Protein AF-A0A172TV50-F1 (afdb_monomer)

Mean predicted aligned error: 11.44 Å

Foldseek 3Di:
DDDDDPDDPPFVWDWDWAWDAFPNWIWIWIWTDGPDFKIKIATPDIPDDPVRDDDRIKIWGDDDQAIDIPDPPRVRRNRRVVRRCCVVPVDDDDDPPPPPPDD

Structure (mmCIF, N/CA/C/O backbone):
data_AF-A0A172TV50-F1
#
_entry.id   AF-A0A172TV50-F1
#
loop_
_atom_site.group_PDB
_atom_site.id
_atom_site.type_symbol
_atom_site.label_atom_id
_atom_site.label_alt_id
_atom_site.label_comp_id
_atom_site.label_asym_id
_atom_site.label_entity_id
_atom_site.label_seq_id
_atom_site.pdbx_PDB_ins_code
_atom_site.Cartn_x
_atom_site.Cartn_y
_atom_site.Cartn_z
_atom_site.occupancy
_atom_site.B_iso_or_equiv
_atom_site.auth_seq_id
_atom_site.auth_comp_id
_atom_site.auth_asym_id
_atom_site.auth_atom_id
_atom_site.pdbx_PDB_model_num
ATOM 1 N N . MET A 1 1 ? 5.697 -32.860 30.039 1.00 53.38 1 MET A N 1
ATOM 2 C CA . MET A 1 1 ? 5.286 -32.747 28.624 1.00 53.38 1 MET A CA 1
ATOM 3 C C . MET A 1 1 ? 4.473 -31.470 28.505 1.00 53.38 1 MET A C 1
ATOM 5 O O . MET A 1 1 ? 3.404 -31.405 29.093 1.00 53.38 1 MET A O 1
ATOM 9 N N . GLY A 1 2 ? 5.052 -30.416 27.927 1.00 48.47 2 GLY A N 1
ATOM 10 C CA . GLY A 1 2 ? 4.427 -29.092 27.871 1.00 48.47 2 GLY A CA 1
ATOM 11 C C . GLY A 1 2 ? 3.533 -28.970 26.644 1.00 48.47 2 GLY A C 1
ATOM 12 O O . GLY A 1 2 ? 4.006 -29.134 25.524 1.00 48.47 2 GLY A O 1
ATOM 13 N N . THR A 1 3 ? 2.249 -28.706 26.856 1.00 56.25 3 THR A N 1
ATOM 14 C CA . THR A 1 3 ? 1.295 -28.412 25.785 1.00 56.25 3 THR A CA 1
ATOM 15 C C . THR A 1 3 ? 1.551 -26.993 25.286 1.00 56.25 3 THR A C 1
ATOM 17 O O . THR A 1 3 ? 1.348 -26.034 26.028 1.00 56.25 3 THR A O 1
ATOM 20 N N . ILE A 1 4 ? 2.006 -26.845 24.040 1.00 57.72 4 ILE A N 1
ATOM 21 C CA . ILE A 1 4 ? 2.053 -25.537 23.380 1.00 57.72 4 ILE A CA 1
ATOM 22 C C . ILE A 1 4 ? 0.623 -25.188 22.972 1.00 57.72 4 ILE A C 1
ATOM 24 O O . ILE A 1 4 ? 0.056 -25.805 22.072 1.00 57.72 4 ILE A O 1
ATOM 28 N N . ILE A 1 5 ? 0.031 -24.209 23.653 1.00 56.66 5 ILE A N 1
ATOM 29 C CA . ILE A 1 5 ? -1.222 -23.594 23.219 1.00 56.66 5 ILE A CA 1
ATOM 30 C C . ILE A 1 5 ? -0.844 -22.598 22.122 1.00 56.66 5 ILE A C 1
ATOM 32 O O . ILE A 1 5 ? -0.314 -21.524 22.399 1.00 56.66 5 ILE A O 1
ATOM 36 N N . VAL A 1 6 ? -1.053 -22.982 20.863 1.00 53.31 6 VAL A N 1
ATOM 37 C CA . VAL A 1 6 ? -0.945 -22.060 19.729 1.00 53.31 6 VAL A CA 1
ATOM 38 C C . VAL A 1 6 ? -2.200 -21.192 19.743 1.00 53.31 6 VAL A C 1
ATOM 40 O O . VAL A 1 6 ? -3.249 -21.580 19.234 1.00 53.31 6 VAL A O 1
ATOM 43 N N . SER A 1 7 ? -2.110 -20.036 20.393 1.00 54.00 7 SER A N 1
ATOM 44 C CA . SER A 1 7 ? -3.162 -19.023 20.398 1.00 54.00 7 SER A CA 1
ATOM 45 C C . SER A 1 7 ? -3.244 -18.387 19.009 1.00 54.00 7 SER A C 1
ATOM 47 O O . SER A 1 7 ? -2.492 -17.465 18.700 1.00 54.00 7 SER A O 1
ATOM 49 N N . TYR A 1 8 ? -4.128 -18.879 18.144 1.00 52.56 8 TYR A N 1
ATOM 50 C CA . TYR A 1 8 ? -4.488 -18.159 16.927 1.00 52.56 8 TYR A CA 1
ATOM 51 C C . TYR A 1 8 ? -5.516 -17.092 17.316 1.00 52.56 8 TYR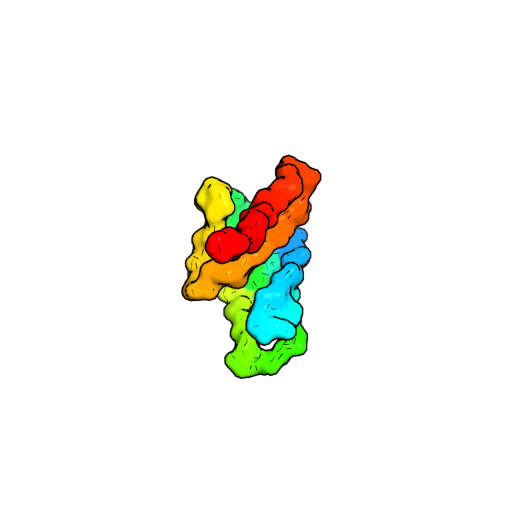 A C 1
ATOM 53 O O . TYR A 1 8 ? -6.691 -17.371 17.542 1.00 52.56 8 TYR A O 1
ATOM 61 N N . SER A 1 9 ? -5.064 -15.848 17.468 1.00 48.09 9 SER A N 1
ATOM 62 C CA . SER A 1 9 ? -5.986 -14.721 17.571 1.00 48.09 9 SER A CA 1
ATOM 63 C C . SER A 1 9 ? -6.719 -14.619 16.240 1.00 48.09 9 SER A C 1
ATOM 65 O O . SER A 1 9 ? -6.123 -14.218 15.240 1.00 48.09 9 SER A O 1
ATOM 67 N N . VAL A 1 10 ? -7.999 -14.997 16.217 1.00 52.78 10 VAL A N 1
ATOM 68 C CA . VAL A 1 10 ? -8.908 -14.716 15.099 1.00 52.78 10 VAL A CA 1
ATOM 69 C C . VAL A 1 10 ? -9.188 -13.214 15.120 1.00 52.78 10 VAL A C 1
ATOM 71 O O . VAL A 1 10 ? -10.248 -12.747 15.526 1.00 52.78 10 VAL A O 1
ATOM 74 N N . ASN A 1 11 ? -8.178 -12.422 14.772 1.00 53.56 11 ASN A N 1
ATOM 75 C CA . ASN A 1 11 ? -8.395 -11.032 14.433 1.00 53.56 11 ASN A CA 1
ATOM 76 C C . ASN A 1 11 ? -9.219 -11.084 13.152 1.00 53.56 11 ASN A C 1
ATOM 78 O O . ASN A 1 11 ? -8.765 -11.658 12.166 1.00 53.56 11 ASN A O 1
ATOM 82 N N . ALA A 1 12 ? -10.440 -10.557 13.180 1.00 56.34 12 ALA A N 1
ATOM 83 C CA . ALA A 1 12 ? -11.241 -10.353 11.983 1.00 56.34 12 ALA A CA 1
ATOM 84 C C . ALA A 1 12 ? -10.544 -9.294 11.111 1.00 56.34 12 ALA A C 1
ATOM 86 O O . ALA A 1 12 ? -10.932 -8.128 11.099 1.00 56.34 12 ALA A O 1
ATOM 87 N N . SER A 1 13 ? -9.436 -9.671 10.473 1.00 63.25 13 SER A N 1
ATOM 88 C CA . SER A 1 13 ? -8.715 -8.845 9.523 1.00 63.25 13 SER A CA 1
ATOM 89 C C . SER A 1 13 ? -9.454 -8.921 8.201 1.00 63.25 13 SER A C 1
ATOM 91 O O . SER A 1 13 ? -9.695 -10.001 7.663 1.00 63.25 13 SER A O 1
ATOM 93 N N . MET A 1 14 ? -9.876 -7.763 7.710 1.00 77.75 14 MET A N 1
ATOM 94 C CA . MET A 1 14 ? -10.450 -7.666 6.378 1.00 77.75 14 MET A CA 1
ATOM 95 C C . MET A 1 14 ? -9.294 -7.648 5.382 1.00 77.75 14 MET A C 1
ATOM 97 O O . MET A 1 14 ? -8.456 -6.747 5.444 1.00 77.75 14 MET A O 1
ATOM 101 N N . GLU A 1 15 ? -9.266 -8.635 4.492 1.00 83.56 15 GLU A N 1
ATOM 102 C CA . GLU A 1 15 ? -8.291 -8.725 3.408 1.00 83.56 15 GLU A CA 1
ATOM 103 C C . GLU A 1 15 ? -8.831 -8.005 2.165 1.00 83.56 15 GLU A C 1
ATOM 105 O O . GLU A 1 15 ? -9.970 -8.225 1.742 1.00 83.56 15 GLU A O 1
ATOM 110 N N . ILE A 1 16 ? -8.034 -7.101 1.598 1.00 87.50 16 ILE A N 1
ATOM 111 C CA . ILE A 1 16 ? -8.448 -6.191 0.529 1.00 87.50 16 ILE A CA 1
ATOM 112 C C . ILE A 1 16 ? -7.437 -6.265 -0.612 1.00 87.50 16 ILE A C 1
ATOM 114 O O . ILE A 1 16 ? -6.262 -5.959 -0.437 1.00 87.50 16 ILE A O 1
ATOM 118 N N . SER A 1 17 ? -7.888 -6.654 -1.802 1.00 88.81 17 SER A N 1
ATOM 119 C CA . SER A 1 17 ? -7.025 -6.734 -2.986 1.00 88.81 17 SER A CA 1
ATOM 120 C C . SER A 1 17 ? -6.915 -5.384 -3.692 1.00 88.81 17 SER A C 1
ATOM 122 O O . SER A 1 17 ? -7.822 -5.001 -4.427 1.00 88.81 17 SER A O 1
ATOM 124 N N . ALA A 1 18 ? -5.794 -4.688 -3.529 1.00 87.81 18 ALA A N 1
ATOM 125 C CA . ALA A 1 18 ? -5.520 -3.415 -4.184 1.00 87.81 18 ALA A CA 1
ATOM 126 C C . ALA A 1 18 ? -4.584 -3.595 -5.388 1.00 87.81 18 ALA A C 1
ATOM 128 O O . ALA A 1 18 ? -3.583 -4.305 -5.316 1.00 87.81 18 ALA A O 1
ATOM 129 N N . VAL A 1 19 ? -4.882 -2.922 -6.498 1.00 89.94 19 VAL A N 1
ATOM 130 C CA . VAL A 1 19 ? -4.018 -2.901 -7.687 1.00 89.94 19 VAL A CA 1
ATOM 131 C C . VAL A 1 19 ? -3.674 -1.454 -7.996 1.00 89.94 19 VAL A C 1
ATOM 133 O O . VAL A 1 19 ? -4.575 -0.638 -8.164 1.00 89.94 19 VAL A O 1
ATOM 136 N N . VAL A 1 20 ? -2.381 -1.149 -8.056 1.00 87.38 20 VAL A N 1
ATOM 137 C CA . VAL A 1 20 ? -1.855 0.215 -8.216 1.00 87.38 20 VAL A CA 1
ATOM 138 C C . VAL A 1 20 ? -0.820 0.268 -9.330 1.00 87.38 20 VAL A C 1
ATOM 140 O O . VAL A 1 20 ? -0.203 -0.749 -9.671 1.00 87.38 20 VAL A O 1
ATOM 143 N N . MET A 1 21 ? -0.639 1.443 -9.929 1.00 86.38 21 MET A N 1
ATOM 144 C CA . MET A 1 21 ? 0.329 1.634 -11.002 1.00 86.38 21 MET A CA 1
ATOM 145 C C . MET A 1 21 ? 1.641 2.136 -10.403 1.00 86.38 21 MET A C 1
ATOM 147 O O . MET A 1 21 ? 1.716 3.224 -9.849 1.00 86.38 21 MET A O 1
ATOM 151 N N . TYR A 1 22 ? 2.716 1.361 -10.541 1.00 84.56 22 TYR A N 1
ATOM 152 C CA . TYR A 1 22 ? 4.029 1.738 -10.029 1.00 84.56 22 TYR A CA 1
ATOM 153 C C . TYR A 1 22 ? 5.078 1.738 -11.134 1.00 84.56 22 TYR A C 1
ATOM 155 O O . TYR A 1 22 ? 5.395 0.694 -11.716 1.00 84.56 22 TYR A O 1
ATOM 163 N N . LYS A 1 23 ? 5.635 2.923 -11.418 1.00 85.56 23 LYS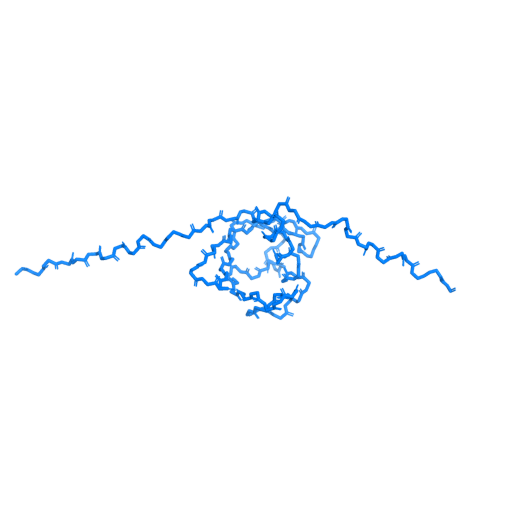 A N 1
ATOM 164 C CA . LYS A 1 23 ? 6.663 3.131 -12.455 1.00 85.56 23 LYS A CA 1
ATOM 165 C C . LYS A 1 23 ? 6.273 2.532 -13.820 1.00 85.56 23 LYS A C 1
ATOM 167 O O . LYS A 1 23 ? 7.102 1.944 -14.510 1.00 85.56 23 LYS A O 1
ATOM 172 N N . GLY A 1 24 ? 5.001 2.668 -14.198 1.00 86.12 24 GLY A N 1
ATOM 173 C CA . GLY A 1 24 ? 4.477 2.192 -15.484 1.00 86.12 24 GLY A CA 1
ATOM 174 C C . GLY A 1 24 ? 4.136 0.699 -15.549 1.00 86.12 24 GLY A C 1
ATOM 175 O O . GLY A 1 24 ? 3.880 0.195 -16.639 1.00 86.12 24 GLY A O 1
ATOM 176 N N . ALA A 1 25 ? 4.116 -0.013 -14.418 1.00 89.56 25 ALA A N 1
ATOM 177 C CA . ALA A 1 25 ? 3.6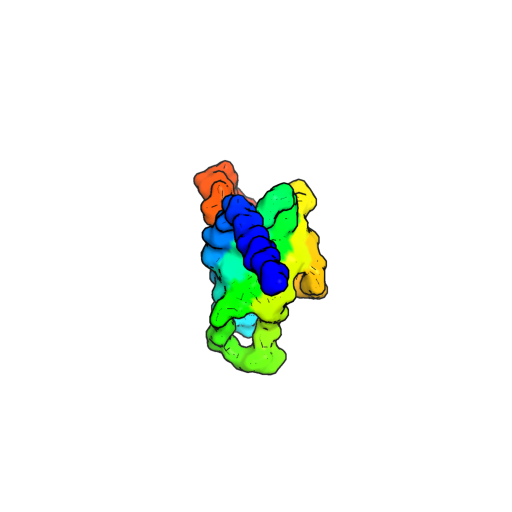56 -1.398 -14.351 1.00 89.56 25 ALA A CA 1
ATOM 178 C C . ALA A 1 25 ? 2.695 -1.632 -13.179 1.00 89.56 25 ALA A C 1
ATOM 180 O O . ALA A 1 2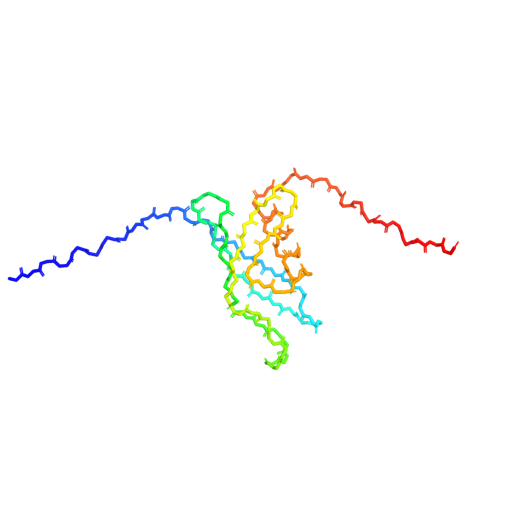5 ? 2.745 -0.940 -12.164 1.00 89.56 25 ALA A O 1
ATOM 181 N N . LEU A 1 26 ? 1.831 -2.640 -13.314 1.00 89.50 26 LEU A N 1
ATOM 182 C CA . LEU A 1 26 ? 0.851 -2.983 -12.285 1.00 89.50 26 LEU A CA 1
ATOM 183 C C . LEU A 1 26 ? 1.514 -3.695 -11.105 1.00 89.50 26 LEU A C 1
ATOM 185 O O . LEU A 1 26 ? 2.211 -4.700 -11.283 1.00 89.50 26 LEU A O 1
ATOM 189 N N . ALA A 1 27 ? 1.242 -3.193 -9.907 1.00 90.44 27 ALA A N 1
ATOM 190 C CA . ALA A 1 27 ? 1.609 -3.797 -8.640 1.00 90.44 27 ALA A CA 1
ATOM 191 C C . ALA A 1 27 ? 0.344 -4.246 -7.902 1.00 90.44 27 ALA A C 1
ATOM 193 O O . ALA A 1 27 ? -0.588 -3.470 -7.695 1.00 90.44 27 ALA A O 1
ATOM 194 N N . TYR A 1 28 ? 0.316 -5.519 -7.533 1.00 91.69 28 TYR A N 1
ATOM 195 C CA . TYR A 1 28 ? -0.800 -6.173 -6.869 1.00 91.69 28 TYR A CA 1
ATOM 196 C C . TYR A 1 28 ? -0.470 -6.311 -5.395 1.00 91.69 28 TYR A C 1
ATOM 198 O O . TYR A 1 28 ? 0.514 -6.955 -5.028 1.00 91.69 28 TYR A O 1
ATOM 206 N N . TYR A 1 29 ? -1.313 -5.722 -4.564 1.00 91.00 29 TYR A N 1
ATOM 207 C CA . TYR A 1 29 ? -1.181 -5.711 -3.124 1.00 91.00 29 TYR A CA 1
ATOM 208 C C . TYR A 1 29 ? -2.376 -6.385 -2.470 1.00 91.00 29 TYR A C 1
ATOM 210 O O . TYR A 1 29 ? -3.522 -6.199 -2.871 1.00 91.00 29 TYR A O 1
ATOM 218 N N . ILE A 1 30 ? -2.096 -7.133 -1.416 1.00 90.56 30 ILE A N 1
ATOM 219 C CA . ILE A 1 30 ? -3.091 -7.579 -0.455 1.00 90.56 30 ILE A CA 1
ATOM 220 C C . ILE A 1 30 ? -2.940 -6.710 0.781 1.00 90.56 30 ILE A C 1
ATOM 222 O O . ILE A 1 30 ? -1.853 -6.615 1.346 1.00 90.56 30 ILE A O 1
ATOM 226 N N . VAL A 1 31 ? -4.012 -6.023 1.155 1.00 88.81 31 VAL A N 1
ATOM 227 C CA . VAL A 1 31 ? -4.050 -5.121 2.297 1.00 88.81 31 VAL A CA 1
ATOM 228 C C . VAL A 1 31 ? -4.876 -5.748 3.402 1.00 88.81 31 VAL A C 1
ATOM 230 O O . VAL A 1 31 ? -6.089 -5.887 3.283 1.00 88.81 31 VAL A O 1
ATOM 233 N N . ASP A 1 32 ? -4.211 -6.075 4.497 1.00 88.75 32 ASP A N 1
ATOM 234 C CA . ASP A 1 32 ? -4.835 -6.507 5.732 1.00 88.75 32 ASP A CA 1
ATOM 235 C C . ASP A 1 32 ? -5.186 -5.290 6.580 1.00 88.75 32 ASP A C 1
ATOM 237 O O . ASP A 1 32 ? -4.314 -4.562 7.076 1.00 88.75 32 ASP A O 1
ATOM 241 N N . LYS A 1 33 ? -6.486 -5.075 6.779 1.00 83.31 33 LYS A N 1
ATOM 242 C CA . LYS A 1 33 ? -6.978 -4.115 7.761 1.00 83.31 33 LYS A CA 1
ATOM 243 C C . LYS A 1 33 ? -6.979 -4.768 9.139 1.00 83.31 33 LYS A C 1
ATOM 245 O O . LYS A 1 33 ? -7.777 -5.667 9.406 1.00 83.31 33 LYS A O 1
ATOM 250 N N . GLY A 1 34 ? -6.089 -4.309 10.017 1.00 78.75 34 GLY A N 1
ATOM 251 C CA . GLY A 1 34 ? -6.053 -4.740 11.413 1.00 78.75 34 GLY A CA 1
ATOM 252 C C . GLY A 1 34 ? -7.132 -4.071 12.271 1.00 78.75 34 GLY A C 1
ATOM 253 O O . GLY A 1 34 ? -7.964 -3.299 11.796 1.00 78.75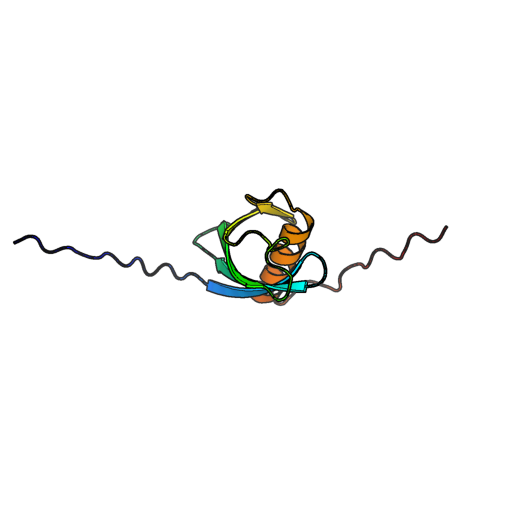 34 GLY A O 1
ATOM 254 N N . SER A 1 35 ? -7.095 -4.325 13.580 1.00 68.06 35 SER A N 1
ATOM 255 C CA . SER A 1 35 ? -7.913 -3.592 14.549 1.00 68.06 35 SER A CA 1
ATOM 256 C C . SER A 1 35 ? -7.451 -2.128 14.641 1.00 68.06 35 SER A C 1
ATOM 258 O O . SER A 1 35 ? -6.342 -1.865 15.109 1.00 68.06 35 SER A O 1
ATOM 260 N N . GLY A 1 36 ? -8.291 -1.180 14.211 1.00 74.44 36 GLY A N 1
ATOM 261 C CA . GLY A 1 36 ? -8.027 0.264 14.278 1.00 74.44 36 GLY A CA 1
ATOM 262 C C . GLY A 1 36 ? -7.797 0.917 12.909 1.00 74.44 36 GLY A C 1
ATOM 263 O O . GLY A 1 36 ? -8.500 0.610 11.949 1.00 74.44 36 GLY A O 1
ATOM 264 N N . GLN A 1 37 ? -6.836 1.845 12.842 1.00 79.38 37 GLN A N 1
ATOM 265 C CA . GLN A 1 37 ? -6.461 2.598 11.630 1.00 79.38 37 GLN A CA 1
ATOM 266 C C . GLN A 1 37 ? -5.199 2.049 10.946 1.00 79.38 37 GLN A C 1
ATOM 268 O O . GLN A 1 37 ? -4.693 2.680 10.026 1.00 79.38 37 GLN A O 1
ATOM 273 N N . LEU A 1 38 ? -4.669 0.907 11.400 1.00 85.25 38 LEU A N 1
ATOM 274 C CA . LEU A 1 38 ? -3.457 0.305 10.847 1.00 85.25 38 LEU A CA 1
ATOM 275 C C . LEU A 1 38 ? -3.789 -0.660 9.705 1.00 85.25 38 LEU A C 1
ATOM 277 O O . LEU A 1 38 ? -4.510 -1.644 9.892 1.00 85.25 38 LEU A O 1
ATOM 281 N N . TYR A 1 39 ? -3.173 -0.408 8.559 1.00 87.31 39 TYR A N 1
ATOM 282 C CA . TYR A 1 39 ? -3.244 -1.223 7.358 1.00 87.31 39 TYR A CA 1
ATOM 283 C C . TYR A 1 39 ? -1.863 -1.796 7.043 1.00 87.31 39 TYR A C 1
ATOM 285 O O . TYR A 1 39 ? -0.843 -1.106 7.143 1.00 87.31 39 TYR A O 1
ATOM 293 N N . LYS A 1 40 ? -1.823 -3.070 6.656 1.00 89.56 40 LYS A N 1
ATOM 294 C CA . LYS A 1 40 ? -0.602 -3.755 6.225 1.00 89.56 40 LYS A CA 1
ATOM 295 C C . LYS A 1 40 ? -0.783 -4.214 4.791 1.00 89.56 40 LYS A C 1
ATOM 297 O O . LYS A 1 40 ? -1.652 -5.027 4.528 1.00 89.56 40 LYS A O 1
ATOM 302 N N . ALA A 1 41 ? 0.007 -3.681 3.872 1.00 89.75 41 ALA A N 1
ATOM 303 C CA . ALA A 1 41 ? -0.019 -4.051 2.467 1.00 89.75 41 ALA A CA 1
ATOM 304 C C . ALA A 1 41 ? 1.167 -4.956 2.120 1.00 89.75 41 ALA A C 1
ATOM 306 O O . ALA A 1 41 ? 2.320 -4.652 2.429 1.00 89.75 41 ALA A O 1
ATOM 307 N N . HIS A 1 42 ? 0.864 -6.055 1.444 1.00 90.81 42 HIS A N 1
ATOM 308 C 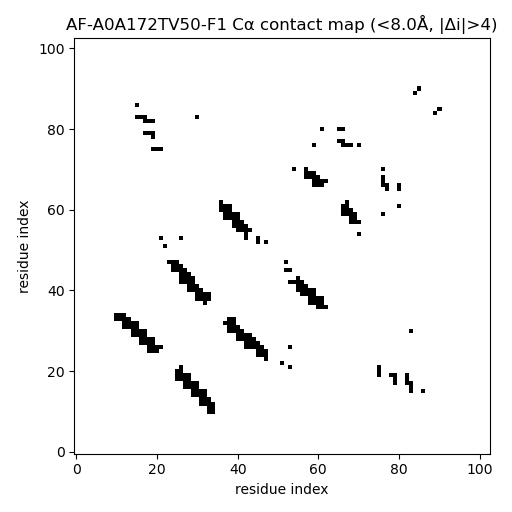CA . HIS A 1 42 ? 1.801 -7.079 1.014 1.00 90.81 42 HIS A CA 1
ATOM 309 C C . HIS A 1 42 ? 1.752 -7.194 -0.505 1.00 90.81 42 HIS A C 1
ATOM 311 O O . HIS A 1 42 ? 0.696 -7.466 -1.076 1.00 90.81 42 HIS A O 1
ATOM 317 N N . LEU A 1 43 ? 2.883 -6.971 -1.168 1.00 91.56 43 LEU A N 1
ATOM 318 C CA . LEU A 1 43 ? 3.000 -7.152 -2.610 1.00 91.56 43 LEU A CA 1
ATOM 319 C C . LEU A 1 43 ? 2.912 -8.645 -2.922 1.00 91.56 43 LEU A C 1
ATOM 321 O O . LEU A 1 43 ? 3.746 -9.432 -2.479 1.00 91.56 43 LEU A O 1
ATOM 325 N N . THR A 1 44 ? 1.916 -9.033 -3.706 1.00 91.31 44 THR A N 1
ATOM 326 C CA . THR A 1 44 ? 1.755 -10.413 -4.178 1.00 91.31 44 THR A CA 1
ATOM 327 C C . THR A 1 44 ? 2.326 -10.603 -5.568 1.00 91.31 44 THR A C 1
ATOM 329 O O . THR A 1 44 ? 2.811 -11.683 -5.902 1.00 91.31 44 THR A O 1
ATOM 332 N N . ARG A 1 45 ? 2.268 -9.558 -6.398 1.00 89.38 45 ARG A N 1
ATOM 333 C CA . ARG A 1 45 ? 2.759 -9.613 -7.771 1.00 89.38 45 ARG A CA 1
ATOM 334 C C . ARG A 1 45 ? 3.141 -8.233 -8.271 1.00 89.38 45 ARG A C 1
ATOM 336 O O . ARG A 1 45 ? 2.411 -7.270 -8.069 1.00 89.38 45 ARG A O 1
ATOM 343 N N . TYR A 1 46 ? 4.224 -8.161 -9.031 1.00 91.31 46 TYR A N 1
ATOM 344 C CA . TYR A 1 46 ? 4.576 -6.984 -9.812 1.00 91.31 46 TYR A CA 1
ATOM 345 C C . TYR A 1 46 ? 4.764 -7.372 -11.279 1.00 91.31 46 TYR A C 1
ATOM 347 O O . TYR A 1 46 ? 5.378 -8.390 -11.589 1.00 91.31 46 TYR A O 1
ATOM 355 N N . GLY A 1 47 ? 4.178 -6.590 -12.185 1.00 88.06 47 GLY A N 1
ATOM 356 C CA . GLY A 1 47 ? 4.251 -6.815 -13.631 1.00 88.06 47 GLY A CA 1
ATOM 357 C C . GLY A 1 47 ? 5.435 -6.135 -14.322 1.00 88.06 47 GLY A C 1
ATOM 358 O O . GLY A 1 47 ? 5.528 -6.209 -15.544 1.00 88.06 47 GLY A O 1
ATOM 359 N N . GLY A 1 48 ? 6.291 -5.428 -13.579 1.00 88.94 48 GLY A N 1
ATOM 360 C CA . GLY A 1 48 ? 7.412 -4.664 -14.127 1.00 88.94 48 GLY A CA 1
ATOM 361 C C . GLY A 1 48 ? 8.773 -5.330 -13.927 1.00 88.94 48 GLY A C 1
ATOM 362 O O . GLY A 1 48 ? 8.884 -6.495 -13.552 1.00 88.94 48 GLY A O 1
ATOM 363 N N . ALA A 1 49 ? 9.835 -4.564 -14.183 1.00 87.25 49 ALA A N 1
ATOM 364 C CA . ALA A 1 49 ? 11.206 -5.026 -13.988 1.00 87.25 49 ALA A CA 1
ATOM 365 C C . ALA A 1 49 ? 11.552 -5.126 -12.485 1.00 87.25 49 ALA A C 1
ATOM 367 O O . ALA A 1 49 ? 11.286 -4.165 -11.763 1.00 87.25 49 ALA A O 1
ATOM 368 N N . PRO A 1 50 ? 12.231 -6.191 -12.012 1.00 83.00 50 PRO A N 1
ATOM 369 C CA . PRO A 1 50 ? 12.560 -6.374 -10.589 1.00 83.00 50 PRO A CA 1
ATOM 370 C C . PRO A 1 50 ? 13.360 -5.218 -9.971 1.00 83.00 50 PRO A C 1
ATOM 372 O O . PRO A 1 50 ? 13.197 -4.879 -8.808 1.00 83.00 50 PRO A O 1
ATOM 375 N N . ILE A 1 51 ? 14.188 -4.538 -10.769 1.00 84.62 51 ILE A N 1
ATOM 376 C CA . ILE A 1 51 ? 14.956 -3.356 -10.334 1.00 84.62 51 ILE A CA 1
ATOM 377 C C . ILE A 1 51 ? 14.075 -2.155 -9.943 1.00 84.62 51 ILE A C 1
ATOM 379 O O . ILE A 1 51 ? 14.541 -1.218 -9.301 1.00 84.62 51 ILE A O 1
ATOM 383 N N . ASN A 1 52 ? 12.815 -2.162 -10.374 1.00 86.56 52 ASN A N 1
ATOM 384 C CA . ASN A 1 52 ? 11.813 -1.136 -10.123 1.0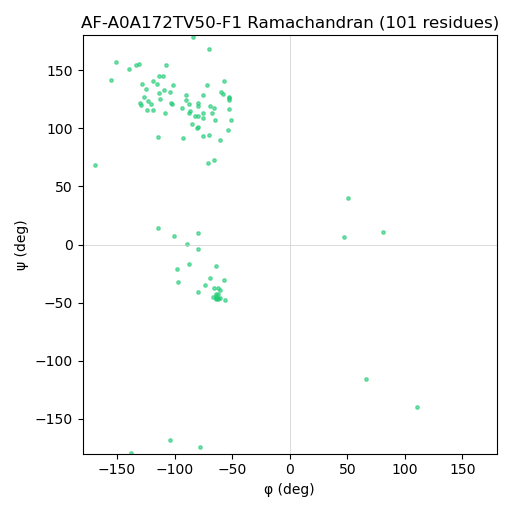0 86.56 52 ASN A CA 1
ATOM 385 C C . ASN A 1 52 ? 10.670 -1.665 -9.258 1.00 86.56 52 ASN A C 1
ATOM 387 O O . ASN A 1 52 ? 9.625 -1.021 -9.190 1.00 86.56 52 ASN A O 1
ATOM 391 N N . GLU A 1 53 ? 10.858 -2.820 -8.622 1.00 84.75 53 GLU A N 1
ATOM 392 C CA . GLU A 1 53 ? 9.847 -3.414 -7.766 1.00 84.75 53 GLU A CA 1
ATOM 393 C C . GLU A 1 53 ? 9.511 -2.457 -6.612 1.00 84.75 53 GLU A C 1
ATOM 395 O O . GLU A 1 53 ? 10.414 -1.890 -5.980 1.00 84.75 53 GLU A O 1
ATOM 400 N N . PRO A 1 54 ? 8.218 -2.203 -6.362 1.00 86.75 54 PRO A N 1
ATOM 401 C CA . PRO A 1 54 ? 7.818 -1.406 -5.220 1.00 86.75 54 PRO A CA 1
ATOM 402 C C . PRO A 1 54 ? 8.077 -2.178 -3.916 1.00 86.75 54 PRO A C 1
ATOM 404 O O . PRO A 1 54 ? 8.352 -3.379 -3.934 1.00 86.75 54 PRO A O 1
ATOM 407 N N . PRO A 1 55 ? 7.987 -1.520 -2.750 1.00 86.88 55 PRO A N 1
ATOM 408 C CA . PRO A 1 55 ? 8.219 -2.199 -1.485 1.00 86.88 55 PRO A CA 1
ATOM 409 C C . PRO A 1 55 ? 7.259 -3.379 -1.304 1.00 86.88 55 PRO A C 1
ATOM 411 O O . PRO A 1 55 ? 6.041 -3.237 -1.449 1.00 86.88 55 P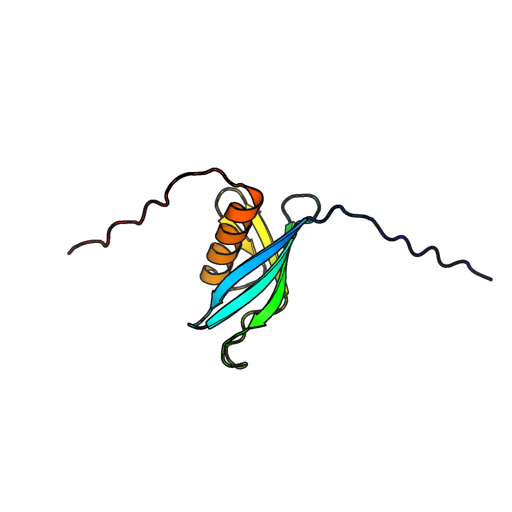RO A O 1
ATOM 414 N N . SER A 1 56 ? 7.823 -4.538 -0.966 1.00 88.12 56 SER A N 1
ATOM 415 C CA . SER A 1 56 ? 7.065 -5.779 -0.787 1.00 88.12 56 SER A CA 1
ATOM 416 C C . SER A 1 56 ? 6.164 -5.755 0.446 1.00 88.12 56 SER A C 1
ATOM 418 O O . SER A 1 56 ? 5.127 -6.409 0.468 1.00 88.12 56 SER A O 1
ATOM 420 N N . HIS A 1 57 ? 6.559 -4.996 1.467 1.00 88.81 57 HIS A N 1
ATOM 421 C CA . HIS A 1 57 ? 5.842 -4.856 2.725 1.00 88.81 57 HIS A CA 1
ATOM 422 C C . HIS A 1 57 ? 5.689 -3.383 3.063 1.00 88.81 57 HIS A C 1
ATOM 424 O O . HIS A 1 57 ? 6.670 -2.653 3.218 1.00 88.81 57 HIS A O 1
ATOM 430 N N . LEU A 1 58 ? 4.443 -2.962 3.213 1.00 88.19 58 LEU A N 1
ATOM 431 C CA . LEU A 1 58 ? 4.061 -1.594 3.496 1.00 88.19 58 LEU A CA 1
ATOM 432 C C . LEU A 1 58 ? 3.142 -1.586 4.707 1.00 88.19 58 LEU A C 1
ATOM 434 O O . LEU A 1 58 ? 2.271 -2.437 4.860 1.00 88.19 58 LEU A O 1
ATOM 438 N N . GLN A 1 59 ? 3.347 -0.624 5.588 1.00 88.56 59 GLN A N 1
ATOM 439 C CA . GLN A 1 59 ? 2.466 -0.384 6.720 1.00 88.56 59 GLN A CA 1
ATOM 440 C C . GLN A 1 59 ? 2.065 1.070 6.669 1.00 88.56 59 GLN A C 1
ATOM 442 O O . GLN A 1 59 ? 2.934 1.938 6.578 1.00 88.56 59 GLN A O 1
ATOM 447 N N . PHE A 1 60 ? 0.765 1.321 6.706 1.00 88.50 60 PHE A N 1
ATOM 448 C CA . PHE A 1 60 ? 0.240 2.669 6.680 1.00 88.50 60 PHE A CA 1
ATOM 449 C C . PHE A 1 60 ? -0.933 2.823 7.632 1.00 88.50 60 PHE A C 1
ATOM 451 O O . PHE A 1 60 ? -1.652 1.873 7.938 1.00 88.50 60 PHE A O 1
ATOM 458 N N . ILE A 1 61 ? -1.089 4.041 8.121 1.00 86.75 61 ILE A N 1
ATOM 459 C CA . ILE A 1 61 ? -2.203 4.471 8.942 1.00 86.75 61 ILE A CA 1
ATOM 460 C C . ILE A 1 61 ? -3.026 5.490 8.172 1.00 86.75 61 ILE A C 1
ATOM 462 O O . ILE A 1 61 ? -2.496 6.290 7.401 1.00 86.75 61 ILE A O 1
ATOM 466 N N . GLU A 1 62 ? -4.332 5.451 8.373 1.00 80.25 62 GLU A N 1
ATOM 467 C CA . GLU A 1 62 ? -5.233 6.471 7.854 1.00 80.25 62 GLU A CA 1
ATOM 468 C C . GLU A 1 62 ? -5.345 7.616 8.864 1.00 80.25 62 GLU A C 1
ATOM 470 O O . GLU A 1 62 ? -5.922 7.434 9.930 1.00 80.25 62 GLU A O 1
ATOM 475 N N . GLU A 1 63 ? -4.842 8.802 8.517 1.00 78.00 63 GLU A N 1
ATOM 476 C CA . GLU A 1 63 ? -4.994 10.012 9.328 1.00 78.00 63 GLU A CA 1
ATOM 477 C C . GLU A 1 63 ? -5.860 11.027 8.563 1.00 78.00 63 GLU A C 1
ATOM 479 O O . GLU A 1 63 ? -5.414 11.805 7.713 1.00 78.00 63 GLU A O 1
ATOM 484 N N . GLY A 1 64 ? -7.169 10.970 8.818 1.00 75.12 64 GLY A N 1
ATOM 485 C CA . GLY A 1 64 ? -8.156 11.803 8.136 1.00 75.12 64 GLY A CA 1
ATOM 486 C C . GLY A 1 64 ? -8.268 11.479 6.642 1.00 75.12 64 GLY A C 1
ATOM 487 O O . GLY A 1 64 ? -8.720 10.403 6.248 1.00 75.12 64 GLY A O 1
ATOM 488 N N . ARG A 1 65 ? -7.913 12.440 5.779 1.00 70.62 65 ARG A N 1
ATOM 489 C CA . ARG A 1 65 ? -7.994 12.268 4.314 1.00 70.62 65 ARG A CA 1
ATOM 490 C C . ARG A 1 65 ? -6.745 11.638 3.705 1.00 70.62 65 ARG A C 1
ATOM 492 O O . ARG A 1 65 ? -6.844 11.130 2.593 1.00 70.62 65 ARG A O 1
ATOM 499 N N . HIS A 1 66 ? -5.633 11.621 4.432 1.00 70.31 66 HIS A N 1
ATOM 500 C CA . HIS A 1 66 ? -4.350 11.126 3.947 1.00 70.31 66 HIS A CA 1
ATOM 501 C C . HIS A 1 66 ? -4.002 9.788 4.598 1.00 70.31 66 HIS A C 1
ATOM 503 O O . HIS A 1 66 ? -4.468 9.476 5.696 1.00 70.31 66 HIS A O 1
ATOM 509 N N . CYS A 1 67 ? -3.193 8.993 3.905 1.00 79.50 67 CYS A N 1
ATOM 510 C CA . CYS A 1 67 ? -2.563 7.825 4.496 1.00 79.50 67 CYS A CA 1
ATOM 511 C C . CYS A 1 67 ? -1.072 8.093 4.663 1.00 79.50 67 CYS A C 1
ATOM 513 O O . CYS A 1 67 ? -0.407 8.554 3.738 1.00 79.50 67 CYS A O 1
ATOM 515 N N . PHE A 1 68 ? -0.552 7.773 5.842 1.00 81.56 68 PHE A N 1
ATOM 516 C CA . PHE A 1 68 ? 0.864 7.894 6.162 1.00 81.56 68 PHE A CA 1
ATOM 517 C C . PHE A 1 68 ? 1.439 6.508 6.371 1.00 81.56 68 PHE A C 1
ATOM 519 O O . PHE A 1 68 ? 0.875 5.716 7.121 1.00 81.56 68 PHE A O 1
ATOM 526 N N . GLY A 1 69 ? 2.555 6.204 5.719 1.00 82.56 69 GLY A N 1
ATOM 527 C CA . GLY A 1 69 ? 3.156 4.881 5.794 1.00 82.56 69 GLY A CA 1
ATOM 528 C C . GLY A 1 69 ? 4.665 4.893 5.925 1.00 82.56 69 GLY A C 1
ATOM 529 O O . GLY A 1 69 ? 5.313 5.933 5.964 1.00 82.56 69 GLY A O 1
ATOM 530 N N . ASN A 1 70 ? 5.224 3.692 5.985 1.00 81.31 70 ASN A N 1
ATOM 531 C CA . ASN A 1 70 ? 6.657 3.438 6.110 1.00 81.31 70 ASN A CA 1
ATOM 532 C C . ASN A 1 70 ? 7.444 3.568 4.789 1.00 81.31 70 ASN A C 1
ATOM 534 O O . ASN A 1 70 ? 8.607 3.173 4.734 1.00 81.31 70 ASN A O 1
ATOM 538 N N . THR A 1 71 ? 6.829 4.079 3.721 1.00 79.50 71 THR A N 1
ATOM 539 C CA . THR A 1 71 ? 7.481 4.282 2.422 1.00 79.50 71 THR A CA 1
ATOM 540 C C . THR A 1 71 ? 7.684 5.759 2.131 1.00 79.50 71 THR A C 1
ATOM 542 O O . THR A 1 71 ? 6.830 6.590 2.423 1.00 79.50 71 THR A O 1
ATOM 545 N N . ASN A 1 72 ? 8.797 6.069 1.470 1.00 77.06 72 ASN A N 1
ATOM 546 C CA . ASN A 1 72 ? 9.087 7.412 0.967 1.00 77.06 72 ASN A CA 1
ATOM 547 C C . ASN A 1 72 ? 8.344 7.716 -0.344 1.00 77.06 72 ASN A C 1
ATOM 549 O O . ASN A 1 72 ? 8.462 8.815 -0.882 1.00 77.06 72 ASN A O 1
ATOM 553 N N . ASN A 1 73 ? 7.622 6.739 -0.902 1.00 81.94 73 ASN A N 1
ATOM 554 C CA . ASN A 1 73 ? 6.865 6.924 -2.129 1.00 81.94 73 ASN A CA 1
ATOM 555 C C . ASN A 1 73 ? 5.424 7.340 -1.808 1.00 81.94 73 ASN A C 1
ATOM 557 O O . ASN A 1 73 ? 4.552 6.499 -1.589 1.00 81.94 73 ASN A O 1
ATOM 561 N N . GLN A 1 74 ? 5.213 8.654 -1.759 1.00 78.88 74 GLN A N 1
ATOM 562 C CA . GLN A 1 74 ? 3.925 9.254 -1.423 1.00 78.88 74 GLN A CA 1
ATOM 563 C C . GLN A 1 74 ? 2.846 8.957 -2.475 1.00 78.88 74 GLN A C 1
ATOM 565 O O . GLN A 1 74 ? 1.716 8.664 -2.110 1.00 78.88 74 GLN A O 1
ATOM 570 N N . GLU A 1 75 ? 3.208 8.933 -3.760 1.00 82.50 75 GLU A N 1
ATOM 571 C CA . GLU A 1 75 ? 2.286 8.612 -4.861 1.00 82.50 75 GLU A CA 1
ATOM 572 C C . GLU A 1 75 ? 1.707 7.195 -4.716 1.00 82.50 75 GLU A C 1
ATOM 574 O O . GLU A 1 75 ? 0.493 7.006 -4.756 1.00 82.50 75 GLU A O 1
ATOM 579 N N . LEU A 1 76 ? 2.563 6.209 -4.421 1.00 83.94 76 LEU A N 1
ATOM 580 C CA . LEU A 1 76 ? 2.137 4.837 -4.138 1.00 83.94 76 LEU A CA 1
ATOM 581 C C . LEU A 1 76 ? 1.212 4.757 -2.912 1.00 83.94 76 LEU A C 1
ATOM 583 O O . LEU A 1 76 ? 0.262 3.975 -2.909 1.00 83.94 76 LEU A O 1
ATOM 587 N N . MET A 1 77 ? 1.491 5.536 -1.862 1.00 84.62 77 MET A N 1
ATOM 588 C CA . MET A 1 77 ? 0.648 5.573 -0.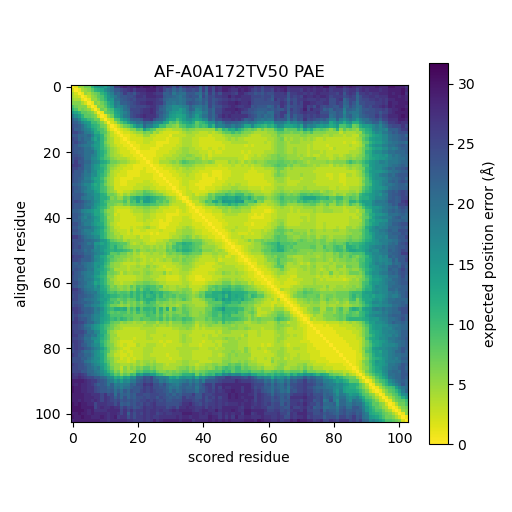661 1.00 84.62 77 MET A CA 1
ATOM 589 C C . MET A 1 77 ? -0.721 6.172 -0.942 1.00 84.62 77 MET A C 1
ATOM 591 O O . MET A 1 77 ? -1.719 5.593 -0.518 1.00 84.62 77 MET A O 1
ATOM 595 N N . ASP A 1 78 ? -0.781 7.284 -1.668 1.00 83.38 78 ASP A N 1
ATOM 596 C CA . ASP A 1 78 ? -2.038 7.934 -2.019 1.00 83.38 78 ASP A CA 1
ATOM 597 C C . ASP A 1 78 ? -2.897 7.021 -2.915 1.00 83.38 78 ASP A C 1
ATOM 599 O O . ASP A 1 78 ? -4.092 6.859 -2.651 1.00 83.38 78 ASP A O 1
ATOM 603 N N . GLU A 1 79 ? -2.298 6.336 -3.901 1.00 85.62 79 GLU A N 1
ATOM 604 C CA . GLU A 1 79 ? -3.004 5.355 -4.740 1.00 85.62 79 GLU A CA 1
ATOM 605 C C . GLU A 1 79 ? -3.520 4.148 -3.943 1.00 85.62 79 GLU A C 1
ATOM 607 O O . GLU A 1 79 ? -4.682 3.750 -4.100 1.00 85.62 79 GLU A O 1
ATOM 612 N N . LEU A 1 80 ? -2.689 3.565 -3.070 1.00 85.62 80 LEU A N 1
ATOM 613 C CA . LEU A 1 80 ? -3.094 2.441 -2.219 1.00 85.62 80 LEU A CA 1
ATOM 614 C C . LEU A 1 80 ? -4.219 2.854 -1.272 1.00 85.62 80 LEU A C 1
ATOM 616 O O . LEU A 1 80 ? -5.235 2.167 -1.183 1.00 85.62 80 LEU A O 1
ATOM 620 N N . CYS A 1 81 ? -4.069 4.001 -0.613 1.00 84.50 81 CYS A N 1
ATOM 621 C CA . CYS A 1 81 ? -5.064 4.574 0.283 1.00 84.50 81 CYS A CA 1
ATOM 622 C C . CYS A 1 81 ? -6.402 4.766 -0.430 1.00 84.50 81 CYS A C 1
ATOM 624 O O . CYS A 1 81 ? -7.445 4.349 0.072 1.00 84.50 81 CYS A O 1
ATOM 626 N N . TYR A 1 82 ? -6.376 5.356 -1.625 1.00 83.12 82 TYR A N 1
ATOM 627 C CA . TYR A 1 82 ? -7.571 5.585 -2.422 1.00 83.12 82 TYR A CA 1
ATOM 628 C C . TYR A 1 82 ? -8.240 4.273 -2.844 1.00 83.12 82 TYR A C 1
ATOM 630 O O . TYR A 1 82 ? -9.447 4.114 -2.666 1.00 83.12 82 TYR A O 1
ATOM 638 N N . THR A 1 83 ? -7.470 3.312 -3.352 1.00 85.00 83 THR A N 1
ATOM 639 C CA . THR A 1 83 ? -7.984 2.009 -3.805 1.00 85.00 83 THR A CA 1
ATOM 640 C C . THR A 1 83 ? -8.621 1.228 -2.657 1.00 85.00 83 THR A C 1
ATOM 642 O O . THR A 1 83 ? -9.749 0.747 -2.770 1.00 85.00 83 THR A O 1
ATOM 645 N N . VAL A 1 84 ? -7.941 1.181 -1.511 1.00 83.94 84 VAL A N 1
ATOM 646 C CA . VAL A 1 84 ? -8.431 0.522 -0.295 1.00 83.94 84 VAL A CA 1
ATOM 647 C C . VAL A 1 84 ? -9.694 1.212 0.227 1.00 83.94 84 VAL A C 1
ATOM 649 O O . VAL A 1 84 ? -10.681 0.542 0.527 1.00 83.94 84 VAL A O 1
ATOM 652 N N . LYS A 1 85 ? -9.725 2.552 0.268 1.00 80.44 85 LYS A N 1
ATOM 653 C CA . LYS A 1 85 ? -10.919 3.317 0.670 1.00 80.44 85 LYS A CA 1
ATOM 654 C C . LYS A 1 85 ? -12.103 3.092 -0.266 1.00 80.44 85 LYS A C 1
ATOM 656 O O . LYS A 1 85 ? -13.228 3.009 0.219 1.00 80.44 85 LYS A O 1
ATOM 661 N N . GLN A 1 86 ? -11.879 2.957 -1.573 1.00 80.69 86 GLN A N 1
ATOM 662 C CA . GLN A 1 86 ? -12.944 2.617 -2.520 1.00 80.69 86 GLN A CA 1
ATOM 663 C C . GLN A 1 86 ? -13.544 1.238 -2.230 1.00 80.69 86 GLN A C 1
ATOM 665 O O . GLN A 1 86 ? -14.765 1.092 -2.233 1.00 80.69 86 GLN A O 1
ATOM 670 N N . GLN A 1 87 ? -12.704 0.246 -1.931 1.00 78.38 87 GLN A N 1
ATOM 671 C CA . GLN A 1 87 ? -13.153 -1.122 -1.666 1.00 78.38 87 GLN A CA 1
ATOM 672 C C . GLN A 1 87 ? -13.836 -1.289 -0.303 1.00 78.38 87 GLN A C 1
ATOM 674 O O . GLN A 1 87 ? -14.788 -2.057 -0.197 1.00 78.38 87 GLN A O 1
ATOM 679 N N . ILE A 1 88 ? -13.394 -0.561 0.728 1.00 74.69 88 ILE A N 1
ATOM 680 C CA . ILE A 1 88 ? -14.026 -0.586 2.060 1.00 74.69 88 ILE A CA 1
ATOM 681 C C . ILE A 1 88 ? -15.285 0.290 2.096 1.00 74.69 88 ILE A C 1
ATOM 683 O O . ILE A 1 88 ? -16.266 -0.050 2.752 1.00 74.69 88 ILE A O 1
ATOM 687 N N . GLY A 1 89 ? -15.221 1.463 1.466 1.00 60.69 89 GLY A N 1
ATOM 688 C CA . GLY A 1 89 ? -16.132 2.572 1.726 1.00 60.69 89 GLY A CA 1
ATOM 689 C C . GLY A 1 89 ? -17.298 2.711 0.759 1.00 60.69 89 GLY A C 1
ATOM 690 O O . GLY A 1 89 ? -18.264 3.355 1.142 1.00 60.69 89 GLY A O 1
ATOM 691 N N . GLY A 1 90 ? -17.234 2.162 -0.462 1.00 50.22 90 GLY A N 1
ATOM 692 C CA . GLY A 1 90 ? -18.353 2.064 -1.415 1.00 50.22 90 GLY A CA 1
ATOM 693 C C . GLY A 1 90 ? -19.221 3.312 -1.686 1.00 50.22 90 GLY A C 1
ATOM 694 O O . GLY A 1 90 ? -20.253 3.161 -2.334 1.00 50.22 90 GLY A O 1
ATOM 695 N N . ASN A 1 91 ? -18.899 4.510 -1.168 1.00 48.44 91 ASN A N 1
ATOM 696 C CA . ASN A 1 91 ? -19.821 5.650 -1.194 1.00 48.44 91 ASN A CA 1
ATOM 697 C C . ASN A 1 91 ? -19.201 7.018 -0.801 1.00 48.44 91 ASN A C 1
ATOM 699 O O . ASN A 1 91 ? -19.567 7.572 0.230 1.00 48.44 91 ASN A O 1
ATOM 703 N N . ILE A 1 92 ? -18.300 7.610 -1.605 1.00 52.25 92 ILE A N 1
ATOM 704 C CA . ILE A 1 92 ? -18.098 9.085 -1.648 1.00 52.25 92 ILE A CA 1
ATOM 705 C C . ILE A 1 92 ? -17.603 9.534 -3.058 1.00 52.25 92 ILE A C 1
ATOM 707 O O . ILE A 1 92 ? -17.113 8.692 -3.806 1.00 52.25 92 ILE A O 1
ATOM 711 N N . PRO A 1 93 ? -17.797 10.808 -3.474 1.00 44.97 93 PRO A N 1
ATOM 712 C CA . PRO A 1 93 ? -18.334 11.275 -4.761 1.00 44.97 93 PRO A CA 1
ATOM 713 C C . PRO A 1 93 ? -17.265 11.358 -5.875 1.00 44.97 93 PRO A C 1
ATOM 715 O O . PRO A 1 93 ? -16.088 11.111 -5.603 1.00 44.97 93 PRO A O 1
ATOM 718 N N . PRO A 1 94 ? -17.640 11.743 -7.118 1.00 42.16 94 PRO A N 1
ATOM 719 C CA . PRO A 1 94 ? -16.708 11.857 -8.237 1.00 42.16 94 PRO A CA 1
ATOM 720 C C . PRO A 1 94 ? -15.520 12.728 -7.847 1.00 42.16 94 PRO A C 1
ATOM 722 O O . PRO A 1 94 ? -15.694 13.850 -7.364 1.00 42.16 94 PRO A O 1
ATOM 725 N N . GLN A 1 95 ? -14.316 12.199 -8.049 1.00 47.84 95 GLN A N 1
ATOM 726 C CA . GLN A 1 95 ? -13.095 12.960 -7.873 1.00 47.84 95 GLN A CA 1
ATOM 727 C C . GLN A 1 95 ? -13.188 14.253 -8.687 1.00 47.84 95 GLN A C 1
ATOM 729 O O . GLN A 1 95 ? -13.424 14.226 -9.896 1.00 47.84 95 GLN A O 1
ATOM 734 N N . GLN A 1 96 ? -12.979 15.385 -8.015 1.00 46.94 96 GLN A N 1
ATOM 735 C CA . GLN A 1 96 ? -12.584 16.625 -8.662 1.00 46.94 96 GLN A CA 1
ATOM 736 C C . GLN A 1 96 ? -11.242 16.340 -9.347 1.00 46.94 96 GLN A C 1
ATOM 738 O O . GLN A 1 96 ? -10.174 16.481 -8.756 1.00 46.94 96 GLN A O 1
ATOM 743 N N . GLN A 1 97 ? -11.306 15.888 -10.601 1.00 44.19 97 GLN A N 1
ATOM 744 C CA . GLN A 1 97 ? -10.242 16.125 -11.559 1.00 44.19 97 GLN A CA 1
ATOM 745 C C . GLN A 1 97 ? -9.997 17.626 -11.492 1.00 44.19 97 GLN A C 1
ATOM 747 O O . GLN A 1 97 ? -10.852 18.408 -11.912 1.00 44.19 97 GLN A O 1
ATOM 752 N N . ASN A 1 98 ? -8.882 18.046 -10.893 1.00 43.66 98 ASN A N 1
ATOM 753 C CA . ASN A 1 98 ? -8.421 19.406 -11.103 1.00 43.66 98 ASN A CA 1
ATOM 754 C C . ASN A 1 98 ? -8.359 19.578 -12.625 1.00 43.66 98 ASN A C 1
ATOM 756 O O . ASN A 1 98 ? -7.619 18.824 -13.269 1.00 43.66 98 ASN A O 1
ATOM 760 N N . PRO A 1 99 ? -9.154 20.484 -13.227 1.00 49.69 99 PRO A N 1
ATOM 761 C CA . PRO A 1 99 ? -9.024 20.729 -14.647 1.00 49.69 99 PRO A CA 1
ATOM 762 C C . PRO A 1 99 ? -7.570 21.139 -14.897 1.00 49.69 99 PRO A C 1
ATOM 764 O O . PRO A 1 99 ? -6.987 21.844 -14.060 1.00 49.69 99 PRO A O 1
ATOM 767 N N . PRO A 1 100 ? -6.952 20.682 -15.999 1.00 47.91 100 PRO A N 1
ATOM 768 C CA . PRO A 1 100 ? -5.594 21.079 -16.322 1.00 47.91 100 PRO A CA 1
ATOM 769 C C . PRO A 1 100 ? -5.551 22.604 -16.291 1.00 47.91 100 PRO A C 1
ATOM 771 O O . PRO A 1 100 ? -6.373 23.254 -16.943 1.00 47.91 100 PRO A O 1
ATOM 774 N N . LYS A 1 101 ? -4.640 23.167 -15.485 1.00 51.41 101 LYS A N 1
ATOM 775 C CA . LYS A 1 101 ? -4.344 24.602 -15.480 1.00 51.41 101 LYS A CA 1
ATOM 776 C C . LYS A 1 101 ? -4.009 24.975 -16.921 1.00 51.41 101 LYS A C 1
ATOM 778 O O . LYS A 1 101 ? -2.917 24.690 -17.408 1.00 51.41 101 LYS A O 1
ATOM 783 N N . ARG A 1 102 ? -4.991 25.528 -17.628 1.00 52.12 102 ARG A N 1
ATOM 784 C CA . ARG A 1 102 ? -4.808 26.076 -18.960 1.00 52.12 102 ARG A CA 1
ATOM 785 C C . ARG A 1 102 ? -4.187 27.451 -18.753 1.00 52.12 102 ARG A C 1
ATOM 787 O O . ARG A 1 102 ? -4.853 28.308 -18.188 1.00 52.12 102 ARG A O 1
ATOM 794 N N . SER A 1 103 ? -2.916 27.528 -19.150 1.00 56.12 103 SER A N 1
ATOM 795 C CA . SER A 1 103 ? -2.117 28.695 -19.554 1.00 56.12 103 SER A CA 1
ATOM 796 C C . SER A 1 103 ? -2.349 30.011 -18.819 1.00 56.12 103 SER A C 1
ATOM 798 O O . SER A 1 103 ? -3.398 30.645 -19.050 1.00 56.12 103 SER A O 1
#

Nearest PDB structures (foldseek):
  8yrl-assembly1_B  TM=3.136E-01  e=7.739E+00  Aspergillus fumigatus CEA10

Radius of gyration: 17.03 Å; Cα contacts (8 Å, |Δi|>4): 152; chains: 1; bounding box: 35×61×48 Å

Sequence (103 aa):
MGTIIVSYSVNASMEISAVVMYKGALAYYIVDKGSGQLYKAHLTRYGGAPINEPPSHLQFIEEGRHCFGNTNNQELMDELCYTVKQQIGGNIPPQQQNPPKRS

Organism: NCBI:txid1492898

Secondary structure (DSSP, 8-state):
------------PEEEEEEEEETTEEEEEEEEE-SSSEEEEEEEEE-S-GGGPPPSEEEEEEETTEEEES-S-HHHHHHHHHHHHHHHH--------PPP---

pLDDT: mean 75.53, std 15.52, range [42.16, 91.69]

Solvent-accessible surface area (backbone atoms only — not comparable to full-atom values): 6524 Å² total; per-residue (Å²): 137,85,82,81,81,82,80,76,79,83,66,85,54,52,77,41,84,36,77,41,80,49,96,90,22,51,34,33,28,44,30,38,35,47,93,77,56,46,34,39,34,34,54,78,46,68,71,57,60,77,95,65,59,70,76,52,71,43,45,34,33,61,60,89,94,46,53,52,54,81,59,92,54,59,68,60,36,51,50,49,44,50,48,47,46,52,74,75,56,77,77,80,77,84,76,81,71,75,71,78,86,76,128